Protein AF-A0A2V8V303-F1 (afdb_monomer)

Secondary structure (DSSP, 8-state):
-----------------------------HHHHHHHHHHHHHTT--HHHHHHHHHHHHHHHHHHHHHHHHHHHHHHHHHTTS-HHHHHHHTT--PPPP-----
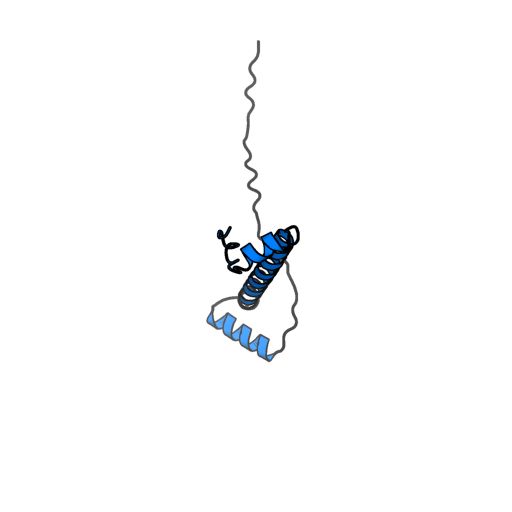
Solvent-accessible surface area (backbone atoms only — not comparable to full-atom values): 6790 Å² total; per-residue (Å²): 141,89,82,86,80,80,84,78,77,82,74,79,76,71,75,76,78,68,80,86,81,78,91,81,89,82,89,71,60,68,73,59,50,56,50,42,46,51,52,8,61,77,65,76,48,52,52,70,55,45,52,48,58,64,49,48,57,60,51,54,52,49,56,52,50,53,50,52,52,52,48,51,55,51,49,50,61,70,53,71,79,52,54,74,74,57,47,38,59,73,73,64,56,82,75,77,73,80,77,91,77,84,137

Radius of gyration: 30.36 Å; Cα contacts (8 Å, |Δi|>4): 17; chains: 1; bounding box: 95×36×68 Å

Foldseek 3Di:
DDDDDDPPPPPPPPVPPPPPDDDDDDDDDPVVLVVLVVVCVVVVHDSVVSVCVVVVVVVVVVVVVVVVVVVVVVVCVVCVPDDPVRNCVVVVPDDDDPDPDDD

pLDDT: mean 72.46, std 17.26, range [39.66, 97.12]

Nearest PDB structures (foldseek):
  2kil-assembly1_A  TM=3.655E-01  e=5.652E+00  Shewanella oneidensis

Structure (mmCIF, N/CA/C/O backbone):
data_AF-A0A2V8V303-F1
#
_entry.id   AF-A0A2V8V303-F1
#
loop_
_atom_site.group_PDB
_atom_site.id
_atom_site.type_symbol
_atom_site.label_atom_id
_atom_site.label_alt_id
_atom_site.label_comp_id
_atom_site.label_asym_id
_atom_site.label_entity_id
_atom_site.label_seq_id
_atom_site.pdbx_PDB_ins_code
_atom_site.Cartn_x
_atom_site.Cartn_y
_atom_site.Cartn_z
_atom_site.occupancy
_atom_site.B_iso_or_equiv
_atom_site.auth_seq_id
_atom_site.auth_comp_id
_atom_site.auth_asym_id
_atom_site.auth_atom_id
_atom_site.pdbx_PDB_model_num
ATOM 1 N N . MET A 1 1 ? 45.640 2.332 53.477 1.00 41.75 1 MET A N 1
ATOM 2 C CA . MET A 1 1 ? 44.577 3.314 53.161 1.00 41.75 1 MET A CA 1
ATOM 3 C C . MET A 1 1 ? 44.511 3.491 51.641 1.00 41.75 1 MET A C 1
ATOM 5 O O . MET A 1 1 ? 45.572 3.622 51.044 1.00 41.75 1 MET A O 1
ATOM 9 N N . PRO A 1 2 ? 43.325 3.380 51.015 1.00 64.19 2 PRO A N 1
ATOM 10 C CA . PRO A 1 2 ? 43.140 3.010 49.605 1.00 64.19 2 PRO A CA 1
ATOM 11 C C . PRO A 1 2 ? 42.836 4.224 48.707 1.00 64.19 2 PRO A C 1
ATOM 13 O O . PRO A 1 2 ? 42.528 5.291 49.232 1.00 64.19 2 PRO A O 1
ATOM 16 N N . LYS A 1 3 ? 42.840 4.050 47.372 1.00 53.25 3 LYS A N 1
ATOM 17 C CA . LYS A 1 3 ? 41.831 4.638 46.456 1.00 53.25 3 LYS A CA 1
ATOM 18 C C . LYS A 1 3 ? 41.985 4.134 45.013 1.00 53.25 3 LYS A C 1
ATOM 20 O O . LYS A 1 3 ? 42.755 4.637 44.202 1.00 53.25 3 LYS A O 1
ATOM 25 N N . THR A 1 4 ? 41.164 3.132 44.730 1.00 58.56 4 THR A N 1
ATOM 26 C CA . THR A 1 4 ? 40.574 2.771 43.438 1.00 58.56 4 THR A CA 1
ATOM 27 C C . THR A 1 4 ? 40.233 3.981 42.561 1.00 58.56 4 THR A C 1
ATOM 29 O O . THR A 1 4 ? 39.498 4.868 42.992 1.00 58.56 4 THR A O 1
ATOM 32 N N . LYS A 1 5 ? 40.650 3.962 41.288 1.00 57.47 5 LYS A N 1
ATOM 33 C CA . LYS A 1 5 ? 39.975 4.711 40.217 1.00 57.47 5 LYS A CA 1
ATOM 34 C C . LYS A 1 5 ? 39.325 3.717 39.263 1.00 57.47 5 LYS A C 1
ATOM 36 O O . LYS A 1 5 ? 39.958 3.184 38.356 1.00 57.47 5 LYS A O 1
ATOM 41 N N . ALA A 1 6 ? 38.051 3.446 39.527 1.00 58.09 6 ALA A N 1
ATOM 42 C CA . ALA A 1 6 ? 37.181 2.701 38.637 1.00 58.09 6 ALA A CA 1
ATOM 43 C C . ALA A 1 6 ? 37.055 3.457 37.305 1.00 58.09 6 ALA A C 1
ATOM 45 O O . ALA A 1 6 ? 36.574 4.590 37.254 1.00 58.09 6 ALA A O 1
ATOM 46 N N . ARG A 1 7 ? 37.504 2.829 36.216 1.00 53.53 7 ARG A N 1
ATOM 47 C CA . ARG A 1 7 ? 37.201 3.257 34.847 1.00 53.53 7 ARG A CA 1
ATOM 48 C C . ARG A 1 7 ? 35.745 2.908 34.549 1.00 53.53 7 ARG A C 1
ATOM 50 O O . ARG A 1 7 ? 35.459 1.848 34.003 1.00 53.53 7 ARG A O 1
ATOM 57 N N . THR A 1 8 ? 34.825 3.804 34.884 1.00 56.88 8 THR A N 1
ATOM 58 C CA . THR A 1 8 ? 33.427 3.684 34.457 1.00 56.88 8 THR A CA 1
ATOM 59 C C . THR A 1 8 ? 33.311 4.148 33.009 1.00 56.88 8 THR A C 1
ATOM 61 O O . THR A 1 8 ? 32.970 5.292 32.720 1.00 56.88 8 THR A O 1
ATOM 64 N N . ALA A 1 9 ? 33.617 3.248 32.074 1.00 60.12 9 ALA A N 1
ATOM 65 C CA . ALA A 1 9 ? 33.212 3.410 30.688 1.00 60.12 9 ALA A CA 1
ATOM 66 C C . ALA A 1 9 ? 31.685 3.265 30.628 1.00 60.12 9 ALA A C 1
ATOM 68 O O . ALA A 1 9 ? 31.157 2.153 30.609 1.00 60.12 9 ALA A O 1
ATOM 69 N N . ARG A 1 10 ? 30.965 4.392 30.619 1.00 56.03 10 ARG A N 1
ATOM 70 C CA . ARG A 1 10 ? 29.547 4.429 30.248 1.00 56.03 10 ARG A CA 1
ATOM 71 C C . ARG A 1 10 ? 29.436 4.033 28.776 1.00 56.03 10 ARG A C 1
ATOM 73 O O . ARG A 1 10 ? 29.458 4.879 27.891 1.00 56.03 10 ARG A O 1
ATOM 80 N N . ARG A 1 11 ? 29.342 2.730 28.507 1.00 58.53 11 ARG A N 1
ATOM 81 C CA . ARG A 1 11 ? 28.842 2.228 27.229 1.00 58.53 11 ARG A CA 1
ATOM 82 C C . ARG A 1 11 ? 27.339 2.467 27.234 1.00 58.53 11 ARG A C 1
ATOM 84 O O . ARG A 1 11 ? 26.580 1.630 27.712 1.00 58.53 11 ARG A O 1
ATOM 91 N N . SER A 1 12 ? 26.907 3.616 26.724 1.00 58.56 12 SER A N 1
ATOM 92 C CA . SER A 1 12 ? 25.562 3.733 26.177 1.00 58.56 12 SER A CA 1
ATOM 93 C C . SER A 1 12 ? 25.499 2.772 24.995 1.00 58.56 12 SER A C 1
ATOM 95 O O . SER A 1 12 ? 25.860 3.096 23.866 1.00 58.56 12 SER A O 1
ATOM 97 N N . ALA A 1 13 ? 25.107 1.531 25.278 1.00 60.44 13 ALA A N 1
ATOM 98 C CA . ALA A 1 13 ? 24.665 0.595 24.266 1.00 60.44 13 ALA A CA 1
ATOM 99 C C . ALA A 1 13 ? 23.378 1.175 23.672 1.00 60.44 13 ALA A C 1
ATOM 101 O O . ALA A 1 13 ? 22.270 0.819 24.066 1.00 60.44 13 ALA A O 1
ATOM 102 N N . GLY A 1 14 ? 23.540 2.134 22.760 1.00 53.88 14 GLY A N 1
ATOM 103 C CA . GLY A 1 14 ? 22.500 2.545 21.845 1.00 53.88 14 GLY A CA 1
ATOM 104 C C . GLY A 1 14 ? 22.109 1.295 21.086 1.00 53.88 14 GLY A C 1
ATOM 105 O O . GLY A 1 14 ? 22.817 0.853 20.182 1.00 53.88 14 GLY A O 1
ATOM 106 N N . ARG A 1 15 ? 21.020 0.666 21.523 1.00 57.88 15 ARG A N 1
ATOM 107 C CA . ARG A 1 15 ? 20.359 -0.403 20.796 1.00 57.88 15 ARG A CA 1
ATOM 108 C C . ARG A 1 15 ? 19.978 0.218 19.463 1.00 57.88 15 ARG A C 1
ATOM 110 O O . ARG A 1 15 ? 18.989 0.934 19.384 1.00 57.88 15 ARG A O 1
ATOM 117 N N . SER A 1 16 ? 20.814 0.015 18.447 1.00 54.81 16 SER A N 1
ATOM 118 C CA . SER A 1 16 ? 20.493 0.374 17.074 1.00 54.81 16 SER A CA 1
ATOM 119 C C . SER A 1 16 ? 19.180 -0.333 16.768 1.00 54.81 16 SER A C 1
ATOM 121 O O . SER A 1 16 ? 19.146 -1.556 16.607 1.00 54.81 16 SER A O 1
ATOM 123 N N . SER A 1 17 ? 18.077 0.413 16.794 1.00 60.31 17 SER A N 1
ATOM 124 C CA . SER A 1 17 ? 16.762 -0.051 16.380 1.00 60.31 17 SER A CA 1
ATOM 125 C C . SER A 1 17 ? 16.801 -0.170 14.865 1.00 60.31 17 SER A C 1
ATOM 127 O O . SER A 1 17 ? 16.225 0.640 14.144 1.00 60.31 17 SER A O 1
ATOM 129 N N . ARG A 1 18 ? 17.566 -1.147 14.365 1.00 62.59 18 ARG A N 1
ATOM 130 C CA . ARG A 1 18 ? 17.509 -1.512 12.958 1.00 62.59 18 ARG A CA 1
ATOM 131 C C . ARG A 1 18 ? 16.051 -1.867 12.674 1.00 62.59 18 ARG A C 1
ATOM 133 O O . ARG A 1 18 ? 15.520 -2.742 13.369 1.00 62.59 18 ARG A O 1
ATOM 140 N N . PRO A 1 19 ? 15.393 -1.197 11.716 1.00 61.66 19 PRO A N 1
ATOM 141 C CA . PRO A 1 19 ? 14.044 -1.571 11.331 1.00 61.66 19 PRO A CA 1
ATOM 142 C C . PRO A 1 19 ? 14.069 -3.048 10.929 1.00 61.66 19 PRO A C 1
ATOM 144 O O . PRO A 1 19 ? 14.873 -3.470 10.095 1.00 61.66 19 PRO A O 1
ATOM 147 N N . ARG A 1 20 ? 13.254 -3.869 11.601 1.00 80.00 20 ARG A N 1
ATOM 148 C CA . ARG A 1 20 ? 13.174 -5.311 11.339 1.00 80.00 20 ARG A CA 1
ATOM 149 C C . ARG A 1 20 ? 12.310 -5.532 10.102 1.00 80.00 20 ARG A C 1
ATOM 151 O O . ARG A 1 20 ? 11.165 -5.954 10.214 1.00 80.00 20 ARG A O 1
ATOM 158 N N . THR A 1 21 ? 12.854 -5.240 8.927 1.00 81.56 21 THR A N 1
ATOM 159 C CA . THR A 1 21 ? 12.209 -5.588 7.658 1.00 81.56 21 THR A CA 1
ATOM 160 C C . THR A 1 21 ? 12.261 -7.104 7.472 1.00 81.56 21 THR A C 1
ATOM 162 O O . THR A 1 21 ? 13.304 -7.726 7.685 1.00 81.56 21 THR A O 1
ATOM 165 N N . ARG A 1 22 ? 11.137 -7.718 7.092 1.00 87.44 22 ARG A N 1
ATOM 166 C CA . ARG A 1 22 ? 11.060 -9.140 6.728 1.00 87.44 22 ARG A CA 1
ATOM 167 C C . ARG A 1 22 ? 10.800 -9.263 5.231 1.00 87.44 22 ARG A C 1
ATOM 169 O O . ARG A 1 22 ? 10.054 -8.466 4.672 1.00 87.44 22 ARG A O 1
ATOM 176 N N . ARG A 1 23 ? 11.431 -10.247 4.586 1.00 90.25 23 ARG A N 1
ATOM 177 C CA . ARG A 1 23 ? 11.202 -10.551 3.169 1.00 90.25 23 ARG A CA 1
ATOM 178 C C . ARG A 1 23 ? 9.987 -11.464 3.046 1.00 90.25 23 ARG A C 1
ATOM 180 O O . ARG A 1 23 ? 9.944 -12.504 3.696 1.00 90.25 23 ARG A O 1
ATOM 187 N N . THR A 1 24 ? 9.064 -11.084 2.172 1.00 90.06 24 THR A N 1
ATOM 188 C CA . THR A 1 24 ? 7.846 -11.837 1.866 1.00 90.06 24 THR A CA 1
ATOM 189 C C . THR A 1 24 ? 7.668 -11.879 0.353 1.00 90.06 24 THR A C 1
ATOM 191 O O . THR A 1 24 ? 7.986 -10.906 -0.331 1.00 90.06 24 THR A O 1
ATOM 194 N N . THR A 1 25 ? 7.178 -13.001 -0.167 1.00 93.00 25 THR A N 1
ATOM 195 C CA . THR A 1 25 ? 6.783 -13.143 -1.574 1.00 93.00 25 THR A CA 1
ATOM 196 C C . THR A 1 25 ? 5.279 -12.917 -1.680 1.00 93.00 25 THR A C 1
ATOM 198 O O . THR A 1 25 ? 4.527 -13.451 -0.868 1.00 93.00 25 THR A O 1
ATOM 201 N N . LEU A 1 26 ? 4.846 -12.122 -2.657 1.00 88.88 26 LEU A N 1
ATOM 202 C CA . LEU A 1 26 ? 3.439 -11.815 -2.908 1.00 88.88 26 LEU A CA 1
ATOM 203 C C . LEU A 1 26 ? 3.103 -12.179 -4.353 1.00 88.88 26 LEU A C 1
ATOM 205 O O . LEU A 1 26 ? 3.885 -11.884 -5.257 1.00 88.88 26 LEU A O 1
ATOM 209 N N . THR A 1 27 ? 1.940 -12.787 -4.561 1.00 93.56 27 THR A N 1
ATOM 210 C CA . THR A 1 27 ? 1.400 -13.069 -5.895 1.00 93.56 27 THR A CA 1
ATOM 211 C C . THR A 1 27 ? 0.416 -11.966 -6.264 1.00 93.56 27 THR A C 1
ATOM 213 O O . THR A 1 27 ? -0.474 -11.654 -5.475 1.00 93.56 27 THR A O 1
ATOM 216 N N . LEU A 1 28 ? 0.575 -11.370 -7.446 1.00 90.44 28 LEU A N 1
ATOM 217 C CA . LEU A 1 28 ? -0.261 -10.275 -7.940 1.00 90.44 28 LEU A CA 1
ATOM 218 C C . LEU A 1 28 ? -0.804 -10.610 -9.338 1.00 90.44 28 LEU A C 1
ATOM 220 O O . LEU A 1 28 ? -0.091 -11.246 -10.115 1.00 90.44 28 LEU A O 1
ATOM 224 N N . PRO A 1 29 ? -2.021 -10.154 -9.687 1.00 96.56 29 PRO A N 1
ATOM 225 C CA . PRO A 1 29 ? -2.482 -10.118 -11.071 1.00 96.56 29 PRO A CA 1
ATOM 226 C C . PRO A 1 29 ? -1.503 -9.349 -11.965 1.00 96.56 29 PRO A C 1
ATOM 228 O O . PRO A 1 29 ? -0.968 -8.314 -11.558 1.00 96.56 29 PRO A O 1
ATOM 231 N N . GLU A 1 30 ? -1.305 -9.825 -13.193 1.00 96.81 30 GLU A N 1
ATOM 232 C CA . GLU A 1 30 ? -0.315 -9.260 -14.118 1.00 96.81 30 GLU A CA 1
ATOM 233 C C . GLU A 1 30 ? -0.562 -7.771 -14.405 1.00 96.81 30 GLU A C 1
ATOM 235 O O . GLU A 1 30 ? 0.366 -6.961 -14.364 1.00 96.81 30 GLU A O 1
ATOM 240 N N . ASP A 1 31 ? -1.821 -7.380 -14.608 1.00 96.50 31 ASP A N 1
ATOM 241 C CA . ASP A 1 31 ? -2.181 -5.986 -14.878 1.00 96.50 31 ASP A CA 1
ATOM 242 C C . ASP A 1 31 ? -1.825 -5.052 -13.720 1.00 96.50 31 ASP A C 1
ATOM 244 O O . ASP A 1 31 ? -1.387 -3.918 -13.942 1.00 96.50 31 ASP A O 1
ATOM 248 N N . LEU A 1 32 ? -1.977 -5.529 -12.481 1.00 93.56 32 LEU A N 1
ATOM 249 C CA . LEU A 1 32 ? -1.600 -4.772 -11.292 1.00 93.56 32 LEU A CA 1
ATOM 250 C C . LEU A 1 32 ? -0.081 -4.673 -11.172 1.00 93.56 32 LEU A C 1
ATOM 252 O O . LEU A 1 32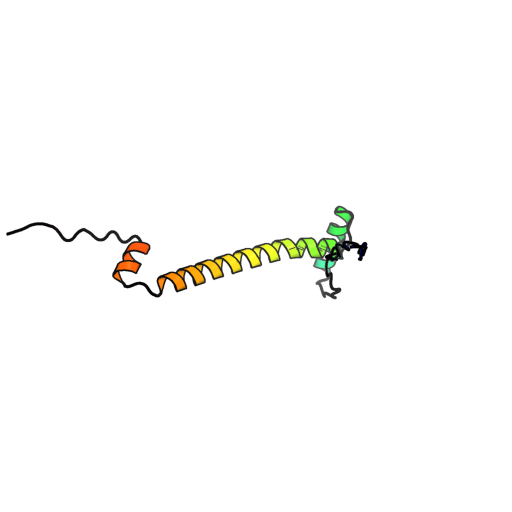 ? 0.429 -3.590 -10.891 1.00 93.56 32 LEU A O 1
ATOM 256 N N . LEU A 1 33 ? 0.653 -5.752 -11.459 1.00 95.50 33 LEU A N 1
ATOM 257 C CA . LEU A 1 33 ? 2.115 -5.717 -11.476 1.00 95.50 33 LEU A CA 1
ATOM 258 C C . LEU A 1 33 ? 2.633 -4.675 -12.482 1.00 95.50 33 LEU A C 1
ATOM 260 O O . LEU A 1 33 ? 3.419 -3.806 -12.105 1.00 95.50 33 LEU A O 1
ATOM 264 N N . ARG A 1 34 ? 2.104 -4.662 -13.713 1.00 97.00 34 ARG A N 1
ATOM 265 C CA . ARG A 1 34 ? 2.463 -3.670 -14.748 1.00 97.00 34 ARG A CA 1
ATOM 266 C C . ARG A 1 34 ? 2.149 -2.230 -14.336 1.00 97.00 34 ARG A C 1
ATOM 268 O O . ARG A 1 34 ? 2.829 -1.290 -14.752 1.00 97.00 34 ARG A O 1
ATOM 275 N N . GLN A 1 35 ? 1.073 -2.004 -13.583 1.00 95.19 35 GLN A N 1
ATOM 276 C CA . GLN A 1 35 ? 0.745 -0.671 -13.061 1.00 95.19 35 GLN A CA 1
ATOM 277 C C . GLN A 1 35 ? 1.751 -0.229 -11.996 1.00 95.19 35 GLN A C 1
ATO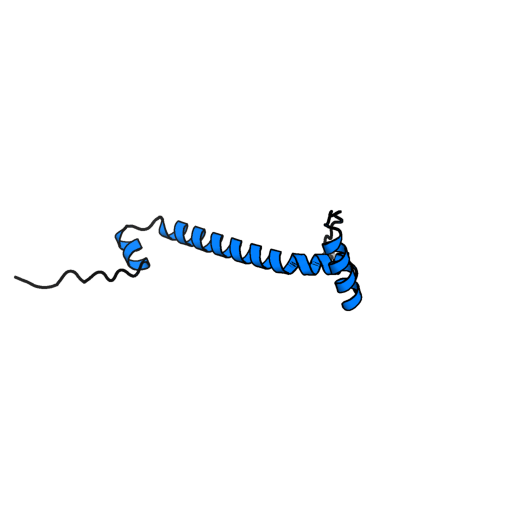M 279 O O . GLN A 1 35 ? 2.223 0.908 -12.027 1.00 95.19 35 GLN A O 1
ATOM 284 N N . VAL A 1 36 ? 2.124 -1.132 -11.092 1.00 94.81 36 VAL A N 1
ATOM 285 C CA . VAL A 1 36 ? 3.102 -0.845 -10.041 1.00 94.81 36 VAL A CA 1
ATOM 286 C C . VAL A 1 36 ? 4.498 -0.622 -10.620 1.00 94.81 36 VAL A C 1
ATOM 288 O O . VAL A 1 36 ? 5.192 0.286 -10.174 1.00 94.81 36 VAL A O 1
ATOM 291 N N . GLU A 1 37 ? 4.908 -1.385 -11.632 1.00 96.12 37 GLU A N 1
ATOM 292 C CA . GLU A 1 37 ? 6.180 -1.176 -12.335 1.00 96.12 37 GLU A CA 1
ATOM 293 C C . GLU A 1 37 ? 6.249 0.211 -12.980 1.00 96.12 37 GLU A C 1
ATOM 295 O O . GLU A 1 37 ? 7.233 0.930 -12.802 1.00 96.12 37 GLU A O 1
ATOM 300 N N . ARG A 1 38 ? 5.172 0.641 -13.650 1.00 96.88 38 ARG A N 1
ATOM 301 C CA . ARG A 1 38 ? 5.065 2.002 -14.198 1.00 96.88 38 ARG A CA 1
ATOM 302 C C . ARG A 1 38 ? 5.172 3.066 -13.106 1.00 96.88 38 ARG A C 1
ATOM 304 O O . ARG A 1 38 ? 5.918 4.028 -13.269 1.00 96.88 38 ARG A O 1
ATOM 311 N N . LEU A 1 39 ? 4.483 2.875 -11.982 1.00 94.69 39 LEU A N 1
ATOM 312 C CA . LEU A 1 39 ? 4.553 3.783 -10.835 1.00 94.69 39 LEU A CA 1
ATOM 313 C C . LEU A 1 39 ? 5.970 3.847 -10.240 1.00 94.69 39 LEU A C 1
ATOM 315 O O . LEU A 1 39 ? 6.445 4.919 -9.865 1.00 94.69 39 LEU A O 1
ATOM 319 N N . ALA A 1 40 ? 6.644 2.702 -10.142 1.00 96.00 40 ALA A N 1
ATOM 320 C CA . ALA A 1 40 ? 8.003 2.593 -9.631 1.00 96.00 40 ALA A CA 1
ATOM 321 C C . ALA A 1 40 ? 8.995 3.351 -10.525 1.00 96.00 40 ALA A C 1
ATOM 323 O O . ALA A 1 40 ? 9.801 4.128 -10.013 1.00 96.00 40 ALA A O 1
ATOM 324 N N . LEU A 1 41 ? 8.862 3.208 -11.850 1.00 97.12 41 LEU A N 1
ATOM 325 C CA . LEU A 1 41 ? 9.643 3.956 -12.838 1.00 97.12 41 LEU A CA 1
ATOM 326 C C . LEU A 1 41 ? 9.417 5.467 -12.722 1.00 97.12 41 LEU A C 1
ATOM 328 O O . LEU A 1 41 ? 10.382 6.219 -12.624 1.00 97.12 41 LEU A O 1
ATOM 332 N N . GLN A 1 42 ? 8.158 5.911 -12.666 1.00 96.44 42 GLN A N 1
ATOM 333 C CA . GLN A 1 42 ? 7.806 7.332 -12.543 1.00 96.44 42 GLN A CA 1
ATOM 334 C C . GLN A 1 42 ? 8.360 7.984 -11.271 1.00 96.44 42 GLN A C 1
ATOM 336 O O . GLN A 1 42 ? 8.659 9.174 -11.264 1.00 96.44 42 GLN A O 1
ATOM 341 N N . ARG A 1 43 ? 8.474 7.214 -10.185 1.00 94.31 43 ARG A N 1
ATOM 342 C CA . ARG A 1 43 ? 8.944 7.693 -8.878 1.00 94.31 43 ARG A CA 1
ATOM 343 C C . ARG A 1 43 ? 10.416 7.375 -8.604 1.00 94.31 43 ARG A C 1
ATOM 345 O O . ARG A 1 43 ? 10.869 7.614 -7.490 1.00 94.31 43 ARG A O 1
ATOM 352 N N . HIS A 1 44 ? 11.146 6.830 -9.580 1.00 95.94 44 HIS A N 1
ATOM 353 C CA . HIS A 1 44 ? 12.549 6.420 -9.443 1.00 95.94 44 HIS A CA 1
ATOM 354 C C . HIS A 1 44 ? 12.817 5.528 -8.215 1.00 95.94 44 HIS A C 1
ATOM 356 O O . HIS A 1 44 ? 13.818 5.684 -7.517 1.00 95.94 44 HIS A O 1
ATOM 362 N N . GLN A 1 45 ? 11.914 4.586 -7.941 1.00 95.69 45 GLN A N 1
ATOM 363 C CA . GLN A 1 45 ? 11.985 3.695 -6.781 1.00 95.69 45 GLN A CA 1
ATOM 364 C C . GLN A 1 45 ? 11.869 2.224 -7.188 1.00 95.69 45 GLN A C 1
ATOM 366 O O . GLN A 1 45 ? 11.508 1.898 -8.316 1.00 95.69 45 GLN A O 1
ATOM 371 N N . THR A 1 46 ? 12.155 1.309 -6.260 1.00 95.62 46 THR A N 1
ATOM 372 C CA . THR A 1 46 ? 11.967 -0.125 -6.508 1.00 95.62 46 THR A CA 1
ATOM 373 C C . THR A 1 46 ? 10.483 -0.497 -6.513 1.00 95.62 46 THR A C 1
ATOM 375 O O . THR A 1 46 ? 9.669 0.121 -5.824 1.00 95.62 46 THR A O 1
ATOM 378 N N . VAL A 1 47 ? 10.129 -1.573 -7.225 1.00 93.56 47 VAL A N 1
ATOM 379 C CA . VAL A 1 47 ? 8.766 -2.143 -7.210 1.00 93.56 47 VAL A CA 1
ATOM 380 C C . VAL A 1 47 ? 8.330 -2.466 -5.778 1.00 93.56 47 VAL A C 1
ATOM 382 O O . VAL A 1 47 ? 7.223 -2.128 -5.378 1.00 93.56 47 VAL A O 1
ATOM 385 N N . SER A 1 48 ? 9.221 -3.033 -4.959 1.00 92.69 48 SER A N 1
ATOM 386 C CA . SER A 1 48 ? 8.939 -3.326 -3.548 1.00 92.69 48 SER A CA 1
ATOM 387 C C . SER A 1 48 ? 8.598 -2.082 -2.721 1.00 92.69 48 SER A C 1
ATOM 389 O O . SER A 1 48 ? 7.680 -2.136 -1.906 1.00 92.69 48 SER A O 1
ATOM 391 N N . ALA 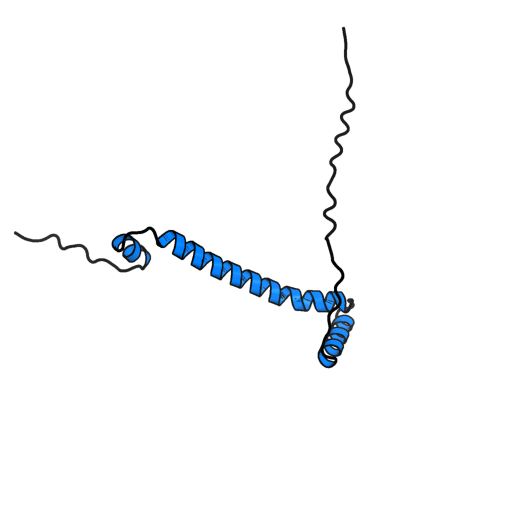A 1 49 ? 9.297 -0.963 -2.938 1.00 92.00 49 ALA A N 1
ATOM 392 C CA . ALA A 1 49 ? 9.007 0.298 -2.263 1.00 92.00 49 ALA A CA 1
ATOM 393 C C . ALA A 1 49 ? 7.665 0.875 -2.729 1.00 92.00 49 ALA A C 1
ATOM 395 O O . ALA A 1 49 ? 6.852 1.279 -1.903 1.00 92.00 49 ALA A O 1
ATOM 396 N N . ALA A 1 50 ? 7.392 0.822 -4.036 1.00 93.38 50 ALA A N 1
ATOM 397 C CA . ALA A 1 50 ? 6.117 1.249 -4.600 1.00 93.38 50 ALA A CA 1
ATOM 398 C C . ALA A 1 50 ? 4.930 0.462 -4.018 1.00 93.38 50 ALA A C 1
ATOM 400 O O . ALA A 1 50 ? 3.946 1.070 -3.597 1.00 93.38 50 ALA A O 1
ATOM 401 N N . ILE A 1 51 ? 5.045 -0.868 -3.928 1.00 93.31 51 ILE A N 1
ATOM 402 C CA . ILE A 1 51 ? 4.041 -1.735 -3.289 1.00 93.31 51 ILE A CA 1
ATOM 403 C C . ILE A 1 51 ? 3.873 -1.363 -1.816 1.00 93.31 51 ILE A C 1
ATOM 405 O O . ILE A 1 51 ? 2.747 -1.201 -1.355 1.00 93.31 51 ILE A O 1
ATOM 409 N N . ALA A 1 52 ? 4.976 -1.199 -1.080 1.00 91.19 52 ALA A N 1
ATOM 410 C CA . ALA A 1 52 ? 4.921 -0.858 0.337 1.00 91.19 52 ALA A CA 1
ATOM 411 C C . ALA A 1 52 ? 4.149 0.448 0.573 1.00 91.19 52 ALA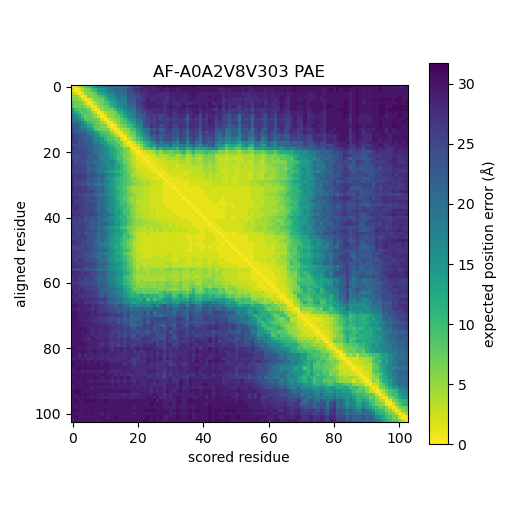 A C 1
ATOM 413 O O . ALA A 1 52 ? 3.253 0.471 1.409 1.00 91.19 52 ALA A O 1
ATOM 414 N N . THR A 1 53 ? 4.415 1.499 -0.208 1.00 88.88 53 THR A N 1
ATOM 415 C CA . THR A 1 53 ? 3.692 2.777 -0.102 1.00 88.88 53 THR A CA 1
ATOM 416 C C . THR A 1 53 ? 2.201 2.634 -0.412 1.00 88.88 53 THR A C 1
ATOM 418 O O . THR A 1 53 ? 1.374 3.240 0.268 1.00 88.88 53 THR A O 1
ATOM 421 N N . LEU A 1 54 ? 1.846 1.836 -1.425 1.00 90.38 54 LEU A N 1
ATOM 422 C CA . LEU A 1 54 ? 0.447 1.597 -1.791 1.00 90.38 54 LEU A CA 1
ATOM 423 C C . LEU A 1 54 ? -0.319 0.839 -0.701 1.00 90.38 54 LEU A C 1
ATOM 425 O O . LEU A 1 54 ? -1.501 1.101 -0.507 1.00 90.38 54 LEU A O 1
ATOM 429 N N . ILE A 1 55 ? 0.345 -0.071 0.016 1.00 91.06 55 ILE A N 1
ATOM 430 C CA . ILE A 1 55 ? -0.252 -0.850 1.110 1.00 91.06 55 ILE A CA 1
ATOM 431 C C . ILE A 1 55 ? -0.292 -0.046 2.423 1.00 91.06 55 ILE A C 1
ATOM 433 O O . ILE A 1 55 ? -1.228 -0.183 3.209 1.00 91.06 55 ILE A O 1
ATOM 437 N N . GLU A 1 56 ? 0.691 0.819 2.677 1.00 89.69 56 GLU A N 1
ATOM 438 C CA . GLU A 1 56 ? 0.828 1.539 3.951 1.00 89.69 56 GLU A CA 1
ATOM 439 C C . GLU A 1 56 ? -0.352 2.484 4.235 1.00 89.69 56 GLU A C 1
ATOM 441 O O . GLU A 1 56 ? -0.835 2.564 5.364 1.00 89.69 56 GLU A O 1
ATOM 446 N N . ALA A 1 57 ? -0.837 3.204 3.220 1.00 84.69 57 ALA A N 1
ATOM 447 C CA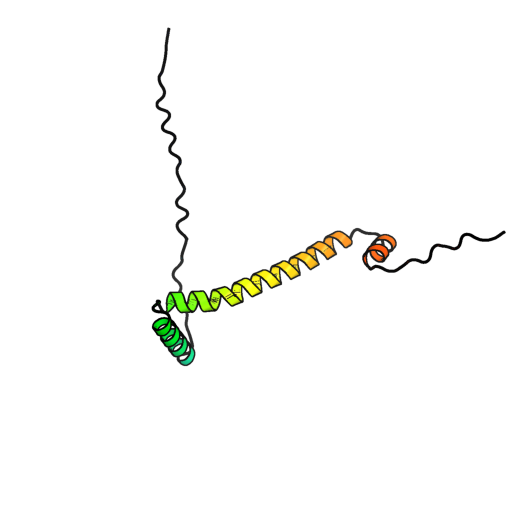 . ALA A 1 57 ? -1.964 4.126 3.368 1.00 84.69 57 ALA A CA 1
ATOM 448 C C . ALA A 1 57 ? -3.277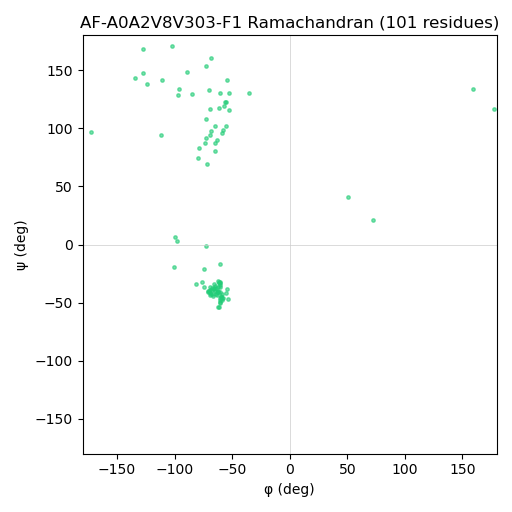 3.431 3.798 1.00 84.69 57 ALA A C 1
ATOM 450 O O . ALA A 1 57 ? -3.836 3.836 4.822 1.00 84.69 57 ALA A O 1
ATOM 451 N N . PRO A 1 58 ? -3.769 2.388 3.098 1.00 86.31 58 PRO A N 1
ATOM 452 C CA . PRO A 1 58 ? -4.978 1.680 3.511 1.00 86.31 58 PRO A CA 1
ATOM 453 C C . PRO A 1 58 ? -4.816 0.952 4.852 1.00 86.31 58 PRO A C 1
ATOM 455 O O . PRO A 1 58 ? -5.755 0.957 5.644 1.00 86.31 58 PRO A O 1
ATOM 458 N N . LEU A 1 59 ? -3.637 0.396 5.168 1.00 87.06 59 LEU A N 1
ATOM 459 C CA . LEU A 1 59 ? -3.401 -0.221 6.482 1.00 87.06 59 LEU A CA 1
ATOM 460 C C . LEU A 1 59 ? -3.489 0.793 7.628 1.00 87.06 59 LEU A C 1
ATOM 462 O O . LEU A 1 59 ? -4.145 0.520 8.629 1.00 87.06 59 LEU A O 1
ATOM 466 N N . ARG A 1 60 ? -2.922 1.996 7.469 1.00 85.25 60 ARG A N 1
ATOM 467 C CA . ARG A 1 60 ? -3.072 3.064 8.474 1.00 85.25 60 ARG A CA 1
ATOM 468 C C . ARG A 1 60 ? -4.531 3.469 8.685 1.00 85.25 60 ARG A C 1
ATOM 470 O O . ARG A 1 60 ? -4.921 3.784 9.807 1.00 85.25 60 ARG A O 1
ATOM 477 N N . GLN A 1 61 ? -5.337 3.472 7.621 1.00 82.56 61 GLN A N 1
ATOM 478 C CA . GLN A 1 61 ? -6.770 3.768 7.713 1.00 82.56 61 GLN A CA 1
ATOM 479 C C . GLN A 1 61 ? -7.546 2.655 8.429 1.00 82.56 61 GLN A C 1
ATOM 481 O O . GLN A 1 61 ? -8.424 2.964 9.234 1.00 82.56 61 GLN A O 1
ATOM 486 N N . LEU A 1 62 ? -7.209 1.386 8.180 1.00 78.44 62 LEU A N 1
ATOM 487 C CA . LEU A 1 62 ? -7.763 0.236 8.905 1.00 78.44 62 LEU A CA 1
ATOM 488 C C . LEU A 1 62 ? -7.434 0.321 10.400 1.00 78.44 62 LEU A C 1
ATOM 490 O O . LEU A 1 62 ? -8.343 0.322 11.221 1.00 78.44 62 LEU A O 1
ATOM 494 N N . GLU A 1 63 ? -6.168 0.546 10.756 1.00 77.25 63 GLU A N 1
ATOM 495 C CA . GLU A 1 63 ? -5.750 0.719 12.154 1.00 77.25 63 GLU A CA 1
ATOM 496 C C . GLU A 1 63 ? -6.428 1.913 12.844 1.00 77.25 63 GLU A C 1
ATOM 498 O O . GLU A 1 63 ? -6.638 1.908 14.058 1.00 77.25 63 GLU A O 1
ATOM 503 N N . ALA A 1 64 ? -6.723 2.989 12.110 1.00 71.81 64 ALA A N 1
ATOM 504 C CA . ALA A 1 64 ? -7.462 4.128 12.650 1.00 71.81 64 ALA A CA 1
ATOM 505 C C . ALA A 1 64 ? -8.938 3.780 12.904 1.00 71.81 64 ALA A C 1
ATOM 507 O O . ALA A 1 64 ? -9.488 4.168 13.932 1.00 71.81 64 ALA A O 1
ATOM 508 N N . ARG A 1 65 ? -9.571 3.017 12.005 1.00 69.56 65 ARG A N 1
ATOM 509 C CA . ARG A 1 65 ? -10.949 2.537 12.181 1.00 69.56 65 ARG A CA 1
ATOM 510 C C . ARG A 1 65 ? -11.071 1.546 13.332 1.00 69.56 65 ARG A C 1
ATOM 512 O O . ARG A 1 65 ? -11.959 1.717 14.161 1.00 69.56 65 ARG A O 1
ATOM 519 N N . ASP A 1 66 ? -10.152 0.595 13.437 1.00 66.88 66 ASP A N 1
ATOM 520 C CA . ASP A 1 66 ? -10.141 -0.384 14.528 1.00 66.88 66 ASP A CA 1
ATOM 521 C C . ASP A 1 66 ? -9.922 0.292 15.885 1.00 66.88 66 ASP A C 1
ATOM 523 O O . ASP A 1 66 ? -10.541 -0.073 16.883 1.00 66.88 66 ASP A O 1
ATOM 527 N N . ARG A 1 67 ? -9.083 1.334 15.947 1.00 61.22 67 ARG A N 1
ATOM 528 C CA . ARG A 1 67 ? -8.938 2.152 17.160 1.00 61.22 67 ARG A CA 1
ATOM 529 C C . ARG A 1 67 ? -10.234 2.864 17.537 1.00 61.22 67 ARG A C 1
ATOM 531 O O . ARG A 1 67 ? -10.567 2.893 18.714 1.00 61.22 67 ARG A O 1
ATOM 538 N N . ASN A 1 68 ? -10.975 3.389 16.566 1.00 56.78 68 ASN A N 1
ATOM 539 C CA . ASN A 1 68 ? -12.252 4.050 16.836 1.00 56.78 68 ASN A CA 1
ATOM 540 C C . ASN A 1 68 ? -13.336 3.060 17.291 1.00 56.78 68 ASN A C 1
ATOM 542 O O . ASN A 1 68 ? -14.106 3.400 18.184 1.00 56.78 68 ASN A O 1
ATOM 546 N N . GLY A 1 69 ? -13.369 1.841 16.741 1.00 58.84 69 GLY A N 1
ATOM 547 C CA . GLY A 1 69 ? -14.232 0.762 17.243 1.00 58.84 69 GLY A CA 1
ATOM 548 C C . GLY A 1 69 ? -13.908 0.402 18.695 1.00 58.84 69 GLY A C 1
ATOM 549 O O . GLY A 1 69 ? -14.791 0.399 19.545 1.00 58.84 69 GLY A O 1
ATOM 550 N N . ASN A 1 70 ? -12.618 0.252 19.010 1.00 60.00 70 ASN A N 1
ATOM 551 C CA . ASN A 1 70 ? -12.165 -0.006 20.379 1.00 60.00 70 ASN A CA 1
ATOM 552 C C . ASN A 1 70 ? -12.516 1.128 21.359 1.00 60.00 70 ASN A C 1
ATOM 554 O O . ASN A 1 70 ? -12.758 0.857 22.529 1.00 60.00 70 ASN A O 1
ATOM 558 N N . VAL A 1 71 ? -12.534 2.394 20.924 1.00 61.94 71 VAL A N 1
ATOM 559 C CA . VAL A 1 71 ? -12.937 3.522 21.786 1.00 61.94 71 VAL A CA 1
ATOM 560 C C . VAL A 1 71 ? -14.429 3.470 22.105 1.00 61.94 71 VAL A C 1
ATOM 562 O O . VAL A 1 71 ? -14.788 3.689 23.256 1.00 61.94 71 VAL A O 1
ATOM 565 N N . TRP A 1 72 ? -15.287 3.143 21.137 1.00 61.00 72 TRP A N 1
ATOM 566 C CA . TRP A 1 72 ? -16.718 2.950 21.392 1.00 61.00 72 TRP A CA 1
ATOM 567 C C . TRP A 1 72 ? -16.987 1.759 22.309 1.00 61.00 72 TRP A C 1
ATOM 569 O O . TRP A 1 72 ? -17.784 1.886 23.232 1.00 61.00 72 TRP A O 1
ATOM 579 N N . ASP A 1 73 ? -16.264 0.653 22.132 1.00 62.94 73 ASP A N 1
ATOM 580 C CA . ASP A 1 73 ? -16.367 -0.509 23.020 1.00 62.94 73 ASP A CA 1
ATOM 581 C C . ASP A 1 73 ? -15.873 -0.194 24.444 1.00 62.94 73 ASP A C 1
ATOM 583 O O . ASP A 1 73 ? -16.442 -0.666 25.429 1.00 62.94 73 ASP A O 1
ATOM 587 N N . LEU A 1 74 ? -14.818 0.618 24.578 1.00 61.34 74 LEU A N 1
ATOM 588 C CA . LEU A 1 74 ? -14.314 1.089 25.872 1.00 61.34 74 LEU A CA 1
ATOM 589 C C . LEU A 1 74 ? -15.270 2.084 26.537 1.00 61.34 74 LEU A C 1
ATOM 591 O O . LEU A 1 74 ? -15.466 2.005 27.748 1.00 61.34 74 LEU A O 1
ATOM 595 N N . LEU A 1 75 ? -15.873 2.987 25.759 1.00 61.31 75 LEU A N 1
ATOM 596 C CA . LEU A 1 75 ? -16.918 3.891 26.233 1.00 61.31 75 LEU A CA 1
ATOM 597 C C . LEU A 1 75 ? -18.115 3.077 26.717 1.00 61.31 75 LEU A C 1
ATOM 599 O O . LEU A 1 75 ? -18.463 3.190 27.883 1.00 61.31 75 LEU A O 1
ATOM 603 N N . HIS A 1 76 ? -18.659 2.178 25.899 1.00 62.81 76 HIS A N 1
ATOM 604 C CA . HIS A 1 76 ? -19.783 1.320 26.279 1.00 62.81 76 HIS A CA 1
ATOM 605 C C . HIS A 1 76 ? -19.506 0.549 27.579 1.00 62.81 76 HIS A C 1
ATOM 607 O O . HIS A 1 76 ? -20.298 0.606 28.516 1.00 62.81 76 HIS A O 1
ATOM 613 N N . LYS A 1 77 ? -18.324 -0.069 27.707 1.00 62.19 77 LYS A N 1
ATOM 614 C CA 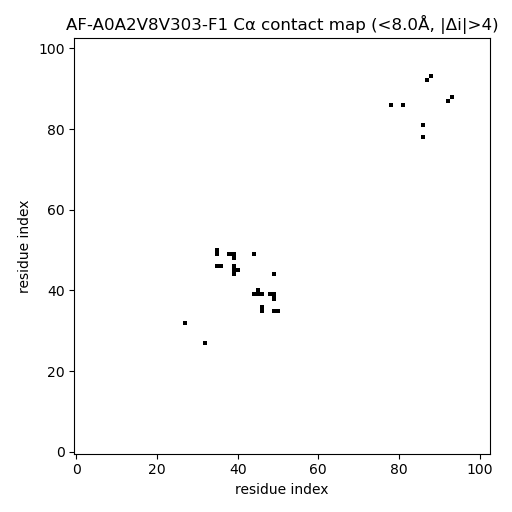. LYS A 1 77 ? -17.903 -0.751 28.945 1.00 62.19 77 LYS A CA 1
ATOM 615 C C . LYS A 1 77 ? -17.787 0.167 30.160 1.00 62.19 77 LYS A C 1
ATOM 617 O O . LYS A 1 77 ? -17.985 -0.290 31.280 1.00 62.19 77 LYS A O 1
ATOM 622 N N . SER A 1 78 ? -17.434 1.438 29.972 1.00 61.84 78 SER A N 1
ATOM 623 C CA . SER A 1 78 ? -17.375 2.405 31.077 1.00 61.84 78 SER A CA 1
ATOM 624 C C . SER A 1 78 ? -18.759 2.861 31.551 1.00 61.84 78 SER A C 1
ATOM 626 O O . SER A 1 78 ? -18.888 3.312 32.685 1.00 61.84 78 SER A O 1
ATOM 628 N N . ILE A 1 79 ? -19.782 2.706 30.705 1.00 63.06 79 ILE A N 1
ATOM 629 C CA . ILE A 1 79 ? -21.165 3.142 30.943 1.00 63.06 79 ILE A CA 1
ATOM 630 C C . ILE A 1 79 ? -22.048 1.950 31.394 1.00 63.06 79 ILE A C 1
ATOM 632 O O . ILE A 1 79 ? -23.081 2.143 32.028 1.00 63.06 79 ILE A O 1
ATOM 636 N N . GLU A 1 80 ? -21.622 0.705 31.143 1.00 61.28 80 GLU A N 1
ATOM 637 C CA . GLU A 1 80 ? -22.317 -0.545 31.523 1.00 61.28 80 GLU A CA 1
ATOM 638 C C . GLU A 1 80 ? -22.529 -0.737 33.040 1.00 61.28 80 GLU A C 1
ATOM 640 O O . GLU A 1 80 ? -23.341 -1.566 33.440 1.00 61.28 80 GLU A O 1
ATOM 645 N N . GLY A 1 81 ? -21.805 -0.000 33.889 1.00 61.41 81 GLY A N 1
ATOM 646 C CA . GLY A 1 81 ? -21.928 -0.062 35.353 1.00 61.41 81 GLY A CA 1
ATOM 647 C C . GLY A 1 81 ? -22.809 1.021 35.983 1.00 61.41 81 GLY A C 1
ATOM 648 O O . GLY A 1 81 ? -22.873 1.092 37.208 1.00 61.41 81 GLY A O 1
ATOM 649 N N . LEU A 1 82 ? -23.424 1.881 35.172 1.00 62.25 82 LEU A N 1
ATOM 650 C CA . LEU A 1 82 ? -24.245 3.000 35.632 1.00 62.25 82 LEU A CA 1
ATOM 651 C C . LEU A 1 82 ? -25.704 2.576 35.807 1.00 62.25 82 LEU A C 1
ATOM 653 O O . LEU A 1 82 ? -26.195 1.698 35.093 1.00 62.25 82 LEU A O 1
ATOM 657 N N . THR A 1 83 ? -26.401 3.195 36.757 1.00 64.19 83 THR A N 1
ATOM 658 C CA . THR A 1 83 ? -27.848 2.991 36.904 1.00 64.19 83 THR A CA 1
ATOM 659 C C . THR A 1 83 ? -28.599 3.611 35.721 1.00 64.19 83 THR A C 1
ATOM 661 O O . THR A 1 83 ? -28.073 4.467 35.009 1.00 64.19 83 THR A O 1
ATOM 664 N N . GLU A 1 84 ? -29.845 3.190 35.494 1.00 60.22 84 GLU A N 1
ATOM 665 C CA . GLU A 1 84 ? -30.687 3.691 34.393 1.00 60.22 84 GLU A CA 1
ATOM 666 C C . GLU A 1 84 ? -30.804 5.229 34.416 1.00 60.22 84 GLU A C 1
ATOM 668 O O . GLU A 1 84 ? -30.687 5.889 33.387 1.00 60.22 84 GLU A O 1
ATOM 673 N N . GLU A 1 85 ? -30.897 5.815 35.610 1.00 59.31 85 GLU A N 1
ATOM 674 C CA . GLU A 1 85 ? -30.934 7.266 35.840 1.00 59.31 85 GLU A CA 1
ATOM 675 C C . GLU A 1 85 ? -29.618 7.968 35.441 1.00 59.31 85 GLU A C 1
ATOM 677 O O . GLU A 1 85 ? -29.631 9.063 34.876 1.00 59.31 85 GLU A O 1
ATOM 682 N N . GLU A 1 86 ? -28.469 7.334 35.691 1.00 59.69 86 GLU A N 1
ATOM 683 C CA . GLU A 1 86 ? -27.140 7.850 35.339 1.00 59.69 86 GLU A CA 1
ATOM 684 C C . GLU A 1 86 ? -26.832 7.697 33.839 1.00 59.69 86 GLU A C 1
ATOM 686 O O . GLU A 1 86 ? -26.177 8.562 33.251 1.00 59.69 86 GLU A O 1
ATOM 691 N N . GLN A 1 87 ? -27.348 6.646 33.193 1.00 61.69 87 GLN A N 1
ATOM 692 C CA . GLN A 1 87 ? -27.293 6.470 31.737 1.00 61.69 87 GLN A CA 1
ATOM 693 C C . GLN A 1 87 ? -28.127 7.524 31.002 1.00 61.69 87 GLN A C 1
ATOM 695 O O . GLN A 1 87 ? -27.639 8.133 30.049 1.00 61.69 87 GLN A O 1
ATOM 700 N N . MET A 1 88 ? -29.334 7.826 31.490 1.00 61.88 88 MET A N 1
ATOM 701 C CA . MET A 1 88 ? -30.204 8.853 30.900 1.00 61.88 88 MET A CA 1
ATOM 702 C C . MET A 1 88 ? -29.577 10.259 30.923 1.00 61.88 88 MET A C 1
ATOM 704 O O . MET A 1 88 ? -29.798 11.049 30.000 1.00 61.88 88 MET A O 1
ATOM 708 N N . LEU A 1 89 ? -28.760 10.566 31.939 1.00 62.91 89 LEU A N 1
ATOM 709 C CA . LEU A 1 89 ? -27.993 11.815 32.026 1.00 62.91 89 LEU A CA 1
ATOM 710 C C . LEU A 1 89 ? -26.888 11.907 30.960 1.00 62.91 89 LEU A C 1
ATOM 712 O O . LEU A 1 89 ? -26.646 12.991 30.426 1.00 62.91 89 LEU A O 1
ATOM 716 N N . ILE A 1 90 ? -26.225 10.792 30.640 1.00 64.75 90 ILE A N 1
ATOM 717 C CA . ILE A 1 90 ? -25.171 10.727 29.612 1.00 64.75 90 ILE A CA 1
ATOM 718 C C . ILE A 1 90 ? -25.772 10.779 28.203 1.00 64.75 90 ILE A C 1
ATOM 720 O O . ILE A 1 90 ? -25.220 11.454 27.333 1.00 64.75 90 ILE A O 1
ATOM 724 N N . ASP A 1 91 ? -26.932 10.153 28.001 1.00 62.72 91 ASP A N 1
ATOM 725 C CA . ASP A 1 91 ? -27.679 10.175 26.736 1.00 62.72 91 ASP A CA 1
ATOM 726 C C . ASP A 1 91 ? -28.357 11.528 26.448 1.00 62.72 91 ASP A C 1
ATOM 728 O O . ASP A 1 91 ? -28.968 11.722 25.394 1.00 62.72 91 ASP A O 1
ATOM 732 N N . GLY A 1 92 ? -28.225 12.502 27.356 1.00 52.44 92 GLY A N 1
ATOM 733 C CA . GLY A 1 92 ? -28.726 13.862 27.164 1.00 52.44 92 GLY A CA 1
ATOM 734 C C . GLY A 1 92 ? -30.249 13.971 27.247 1.00 52.44 92 GLY A C 1
ATOM 735 O O . GLY A 1 92 ? -30.821 14.942 26.744 1.00 52.44 92 GLY A O 1
ATOM 736 N N . ILE A 1 93 ? -30.916 13.003 27.882 1.00 56.25 93 ILE A N 1
ATOM 737 C CA . ILE A 1 93 ? -32.349 13.078 28.152 1.00 56.25 93 ILE A CA 1
ATOM 738 C C . ILE A 1 93 ? -32.544 14.114 29.261 1.00 56.25 93 ILE A C 1
ATOM 740 O O . ILE A 1 93 ? -32.192 13.898 30.420 1.00 56.25 93 ILE A O 1
ATOM 744 N N . VAL A 1 94 ? -33.090 15.277 28.901 1.00 53.88 94 VAL A N 1
ATOM 745 C CA . VAL A 1 94 ? -33.464 16.313 29.867 1.00 53.88 94 VAL A CA 1
ATOM 746 C C . VAL A 1 94 ? -34.586 15.761 30.744 1.00 53.88 94 VAL A C 1
ATOM 748 O O . VAL A 1 94 ? -35.740 15.707 30.325 1.00 53.88 94 VAL A O 1
ATOM 751 N N . MET A 1 95 ? -34.251 15.343 31.964 1.00 53.78 95 MET A N 1
ATOM 752 C CA . MET A 1 95 ? -35.249 15.061 32.990 1.00 53.78 95 MET A CA 1
ATOM 753 C C . MET A 1 95 ? -35.884 16.385 33.413 1.00 53.78 95 MET A C 1
ATOM 755 O O . MET A 1 95 ? -35.206 17.270 33.946 1.00 53.78 95 MET A O 1
ATOM 759 N N . GLU A 1 96 ? -37.186 16.540 33.172 1.00 57.94 96 GLU A N 1
ATOM 760 C CA . GLU A 1 96 ? -37.931 17.624 33.799 1.00 57.94 96 GLU A CA 1
ATOM 761 C C . GLU A 1 96 ? -37.863 17.452 35.319 1.00 57.94 96 GLU A C 1
ATOM 763 O O . GLU A 1 96 ? -38.080 16.368 35.865 1.00 57.94 96 GLU A O 1
ATOM 768 N N . LYS A 1 97 ? -37.502 18.543 36.001 1.00 51.75 97 LYS A N 1
ATOM 769 C CA . LYS A 1 97 ? -37.453 18.611 37.461 1.00 51.75 97 LYS A CA 1
ATOM 770 C C . LYS A 1 97 ? -38.808 18.141 38.006 1.00 51.75 97 LYS A C 1
ATOM 772 O O . LYS A 1 97 ? -39.818 18.682 37.551 1.00 51.75 97 LYS A O 1
ATOM 777 N N . PRO A 1 98 ? -38.868 17.216 38.984 1.00 52.16 98 PRO A N 1
ATOM 778 C CA . PRO A 1 98 ? -40.127 16.956 39.663 1.00 52.16 98 PRO A CA 1
ATOM 779 C C . PRO A 1 98 ? -40.601 18.285 40.251 1.00 52.16 98 PRO A C 1
ATOM 781 O O . PRO A 1 98 ? -39.869 18.937 41.001 1.00 52.16 98 PRO A O 1
ATOM 784 N N . GLY A 1 99 ? -41.777 18.727 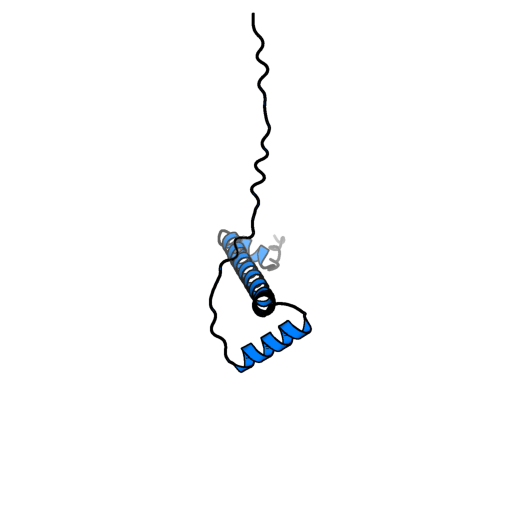39.806 1.00 45.69 99 GLY A N 1
ATOM 785 C CA . GLY A 1 99 ? -42.352 20.008 40.176 1.00 45.69 99 GLY A CA 1
ATOM 786 C C . GLY A 1 99 ? -42.384 20.155 41.690 1.00 45.69 99 GLY A C 1
ATOM 787 O O . GLY A 1 99 ? -43.080 19.425 42.391 1.00 45.69 99 GLY A O 1
ATOM 788 N N . THR A 1 100 ? -41.631 21.123 42.196 1.00 58.62 100 THR A N 1
ATOM 789 C CA . THR A 1 100 ? -41.959 21.773 43.457 1.00 58.62 100 THR A CA 1
ATOM 790 C C . THR A 1 100 ? -43.213 22.602 43.214 1.00 58.62 100 THR A C 1
ATOM 792 O O . THR A 1 100 ? -43.093 23.705 42.691 1.00 58.62 100 THR A O 1
ATOM 795 N N . ASP A 1 101 ? -44.387 22.040 43.501 1.00 47.75 101 ASP A N 1
ATOM 796 C CA . ASP A 1 101 ? -45.512 22.755 44.122 1.00 47.75 101 ASP A CA 1
ATOM 797 C C . ASP A 1 101 ? -46.741 21.847 44.274 1.00 47.75 101 ASP A C 1
ATOM 799 O O . ASP A 1 101 ? -47.367 21.464 43.286 1.00 47.75 101 ASP A O 1
ATOM 803 N N . SER A 1 102 ? -47.156 21.583 45.516 1.00 41.91 102 SER A N 1
ATOM 804 C CA . SER A 1 102 ? -48.372 22.189 46.093 1.00 41.91 102 SER A CA 1
ATOM 805 C C . SER A 1 102 ? -48.926 21.391 47.282 1.00 41.91 102 SER A C 1
ATOM 807 O O . SER A 1 102 ? -49.175 20.195 47.156 1.00 41.91 102 SER A O 1
ATOM 809 N N . ALA A 1 103 ? -49.241 22.162 48.334 1.00 39.66 103 ALA A N 1
ATOM 810 C CA . ALA A 1 103 ? -50.285 21.986 49.358 1.00 39.66 103 ALA A CA 1
ATOM 811 C C . ALA A 1 103 ? -50.069 20.987 50.510 1.00 39.66 103 ALA A C 1
ATOM 813 O O . ALA A 1 103 ? -50.170 19.760 50.306 1.00 39.66 103 ALA A O 1
#

Mean predicted aligned error: 17.91 Å

Sequence (103 aa):
MPKTKARTARRSAGRSSRPRTRRTTLTLPEDLLRQVERLALQRHQTVSAAIATLIEAPLRQLEARDRNGNVWDLLHKSIEGLTEEEQMLIDGIVMEKPGTDSA